Protein AF-A0A413N6I6-F1 (afdb_monomer)

Solvent-accessible surface area (backbone atoms only — not comparable to full-atom values): 4066 Å² total; per-residue (Å²): 116,69,66,63,55,61,66,70,46,52,73,67,57,48,53,52,50,52,51,52,52,53,50,50,56,55,50,48,63,62,53,59,71,69,60,62,96,62,59,92,61,58,90,48,72,68,73,82,46,83,88,61,53,75,64,57,55,56,52,59,72,67,56,130

Mean predicted aligned error: 16.24 Å

pLDDT: mean 78.86, std 14.43, range [50.12, 97.25]

Secondary structure (DSSP, 8-state):
-HHHHHHHS-HHHHHHHHHHHHHHHHHHHHHGGGS----TTGGGTTTTTTTS-HHHHHHHHH--

Radius of gyration: 27.1 Å; Cα contacts (8 Å, |Δi|>4): 3; chains: 1; bounding box: 50×26×69 Å

Organism: Phocaeicola vulgatus (NCBI:txid821)

Sequence (64 aa):
MYMSVLSSLSVDEKLDLIAKLTNSIRNTYTKEQDIETEDPFACYEGDWGGNMSAEEYADDLRKP

Structure (mmCIF, N/CA/C/O backbone):
data_AF-A0A413N6I6-F1
#
_entry.id   AF-A0A413N6I6-F1
#
loop_
_atom_site.group_PDB
_atom_site.id
_atom_site.type_symbol
_atom_site.label_atom_id
_atom_site.label_alt_id
_atom_site.label_comp_id
_atom_site.label_asym_id
_atom_site.label_entity_id
_atom_site.label_seq_id
_atom_site.pdbx_PDB_ins_code
_atom_site.Cartn_x
_atom_site.Cartn_y
_atom_site.Cartn_z
_atom_site.occupancy
_atom_site.B_iso_or_equiv
_atom_site.auth_seq_id
_atom_site.auth_comp_id
_atom_site.auth_asym_id
_atom_site.auth_atom_id
_atom_site.pdbx_PDB_model_num
ATOM 1 N N . MET A 1 1 ? -15.744 -5.774 3.175 1.00 76.56 1 MET A N 1
ATOM 2 C CA . MET A 1 1 ? -14.891 -6.756 3.882 1.00 76.56 1 MET A CA 1
ATOM 3 C C . MET A 1 1 ? -13.856 -6.083 4.786 1.00 76.56 1 MET A C 1
ATOM 5 O O . MET A 1 1 ? -13.738 -6.470 5.935 1.00 76.56 1 MET A O 1
ATOM 9 N N . TYR A 1 2 ? -13.152 -5.044 4.329 1.00 85.19 2 TYR A N 1
ATOM 10 C CA . TYR A 1 2 ? -12.180 -4.305 5.154 1.00 85.19 2 TYR A CA 1
ATOM 11 C C . TYR A 1 2 ? -12.839 -3.438 6.244 1.00 85.19 2 TYR A C 1
ATOM 13 O O . TYR A 1 2 ? -12.388 -3.437 7.384 1.00 85.19 2 TYR A O 1
ATOM 21 N N . MET A 1 3 ? -13.967 -2.779 5.949 1.00 90.44 3 MET A N 1
ATOM 22 C CA . MET A 1 3 ? -14.667 -1.947 6.945 1.00 90.44 3 MET A CA 1
ATOM 23 C C . MET A 1 3 ? -15.252 -2.747 8.111 1.00 90.44 3 MET A C 1
ATOM 25 O O . MET A 1 3 ? -15.246 -2.271 9.237 1.00 90.44 3 MET A O 1
ATOM 29 N N . SER A 1 4 ? -15.706 -3.979 7.874 1.00 92.56 4 SER A N 1
ATOM 30 C CA . SER A 1 4 ? -16.190 -4.860 8.944 1.00 92.56 4 SER A CA 1
ATOM 31 C C . SER A 1 4 ? -15.076 -5.251 9.920 1.00 92.56 4 SER A C 1
ATOM 33 O O . SER A 1 4 ? -15.316 -5.286 11.120 1.00 92.56 4 SER A O 1
ATOM 35 N N . VAL A 1 5 ? -13.857 -5.472 9.417 1.00 89.38 5 VAL A N 1
ATOM 36 C CA . VAL A 1 5 ? -12.672 -5.794 10.232 1.00 89.38 5 VAL A CA 1
ATOM 37 C C . VAL A 1 5 ? -12.188 -4.570 11.010 1.00 89.38 5 VAL A C 1
ATOM 39 O O . VAL A 1 5 ? -11.887 -4.665 12.194 1.00 89.38 5 VAL A O 1
ATOM 42 N N . LEU A 1 6 ? -12.171 -3.393 10.379 1.00 90.19 6 LEU A N 1
ATOM 43 C CA . LEU A 1 6 ? -11.819 -2.150 11.069 1.00 90.19 6 LEU A CA 1
ATOM 44 C C . LEU A 1 6 ? -12.821 -1.825 12.178 1.00 90.19 6 LEU A C 1
ATOM 46 O O . LEU A 1 6 ? -12.427 -1.387 13.254 1.00 90.19 6 LEU A O 1
ATOM 50 N N . SER A 1 7 ? -14.110 -2.069 11.949 1.00 93.06 7 SER A N 1
ATOM 51 C CA . SER A 1 7 ? -15.145 -1.857 12.960 1.00 93.06 7 SER A CA 1
ATOM 52 C C . SER A 1 7 ? -15.056 -2.832 14.133 1.00 93.06 7 SER A C 1
ATOM 54 O O . SER A 1 7 ? -15.446 -2.443 15.230 1.00 93.06 7 SER A O 1
ATOM 56 N N . SER A 1 8 ? -14.526 -4.046 13.935 1.00 96.00 8 SER A N 1
ATOM 57 C CA . SER A 1 8 ? -14.335 -5.020 15.019 1.00 96.00 8 SER A CA 1
ATOM 58 C C . SER A 1 8 ? -13.13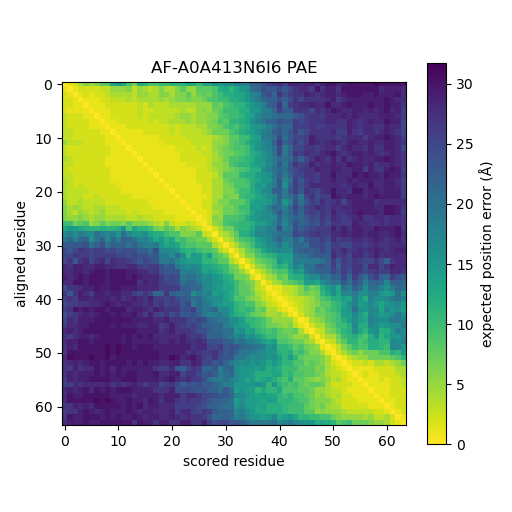1 -4.736 15.921 1.00 96.00 8 SER A C 1
ATOM 60 O O . SER A 1 8 ? -13.040 -5.338 16.984 1.00 96.00 8 SER A O 1
ATOM 62 N N . LEU A 1 9 ? -12.224 -3.837 15.523 1.00 95.50 9 LEU A N 1
ATOM 63 C CA . LEU A 1 9 ? -11.091 -3.434 16.358 1.00 95.50 9 LEU A CA 1
ATOM 64 C C . LEU A 1 9 ? -11.553 -2.541 17.514 1.00 95.50 9 LEU A C 1
ATOM 66 O O . LEU A 1 9 ? -12.374 -1.629 17.333 1.00 95.50 9 LEU A O 1
ATOM 70 N N . SER A 1 10 ? -10.956 -2.758 18.681 1.00 97.06 10 SER A N 1
ATOM 71 C CA . SER A 1 10 ? -11.046 -1.835 19.809 1.00 97.06 10 SER A CA 1
ATOM 72 C C . SER A 1 10 ? -10.418 -0.477 19.468 1.00 97.06 10 SER A C 1
ATOM 74 O O . SER A 1 10 ? -9.716 -0.313 18.466 1.00 97.06 10 SER A O 1
ATOM 76 N N . VAL A 1 11 ? -10.691 0.537 20.292 1.00 95.44 11 VAL A N 1
ATOM 77 C CA . VAL A 1 11 ? -10.139 1.886 20.081 1.00 95.44 11 VAL A CA 1
ATOM 78 C C . VAL A 1 11 ? -8.609 1.864 20.127 1.00 95.44 11 VAL A C 1
ATOM 80 O O . VAL A 1 11 ? -7.977 2.459 19.258 1.00 95.44 11 VAL A O 1
ATOM 83 N N . ASP A 1 12 ? -8.019 1.124 21.065 1.00 97.25 12 ASP A N 1
ATOM 84 C CA . ASP A 1 12 ? -6.564 1.042 21.215 1.00 97.25 12 ASP A CA 1
ATOM 85 C C . ASP A 1 12 ? -5.903 0.354 20.015 1.00 97.25 12 ASP A C 1
ATOM 87 O O . ASP A 1 12 ? -4.905 0.841 19.487 1.00 97.25 12 ASP A O 1
ATOM 91 N N . GLU A 1 13 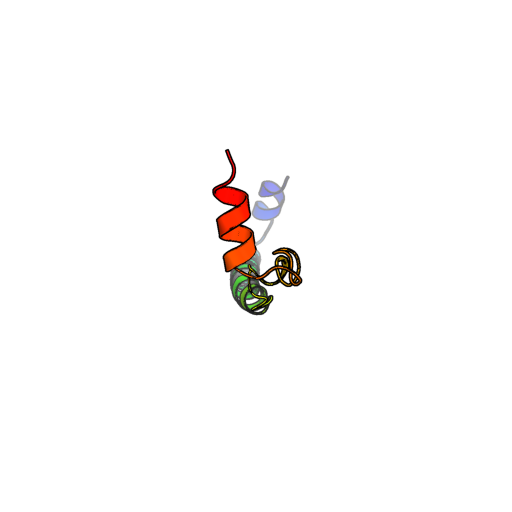? -6.501 -0.725 19.504 1.00 96.81 13 GLU A N 1
ATOM 92 C CA . GLU A 1 13 ? -6.001 -1.413 18.307 1.00 96.81 13 GLU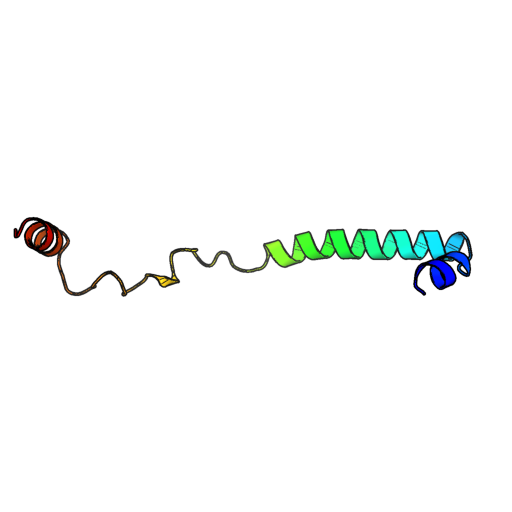 A CA 1
ATOM 93 C C . GLU A 1 13 ? -6.113 -0.544 17.048 1.00 96.81 13 GLU A C 1
ATOM 95 O O . GLU A 1 13 ? -5.253 -0.603 16.167 1.00 96.81 13 GLU A O 1
ATOM 100 N N . LYS A 1 14 ? -7.147 0.303 16.954 1.00 95.75 14 LYS A N 1
ATOM 101 C CA . LYS A 1 14 ? -7.259 1.290 15.869 1.00 95.75 14 LYS A CA 1
ATOM 102 C C . LYS A 1 14 ? -6.141 2.321 15.943 1.00 95.75 14 LYS A C 1
ATOM 104 O O . LYS A 1 14 ? -5.563 2.655 14.910 1.00 95.75 14 LYS A O 1
ATOM 109 N N . LEU A 1 15 ? -5.835 2.819 17.139 1.00 96.50 15 LEU A N 1
ATOM 110 C CA . LEU A 1 15 ? -4.757 3.786 17.343 1.00 96.50 15 LEU A CA 1
ATOM 111 C C . LEU A 1 15 ? -3.387 3.174 17.015 1.00 96.50 15 LEU A C 1
ATOM 113 O O . LEU A 1 15 ? -2.598 3.803 16.308 1.00 96.50 15 LEU A O 1
ATOM 117 N N . ASP A 1 16 ? -3.133 1.935 17.440 1.00 96.75 16 ASP A N 1
ATOM 118 C CA . ASP A 1 16 ? -1.906 1.198 17.109 1.00 96.75 16 ASP A CA 1
ATOM 119 C C . ASP A 1 16 ? -1.764 0.964 15.595 1.00 96.75 16 ASP A C 1
ATOM 121 O O . ASP A 1 16 ? -0.701 1.201 15.013 1.00 96.75 16 ASP A O 1
ATOM 125 N N . LEU A 1 17 ? -2.850 0.584 14.916 1.00 95.69 17 LEU A N 1
ATOM 126 C CA . LEU A 1 17 ? -2.854 0.407 13.464 1.00 95.69 17 LEU A CA 1
ATOM 127 C C . LEU A 1 17 ? -2.557 1.721 12.723 1.00 95.69 17 LEU A C 1
ATOM 129 O O . LEU A 1 17 ? -1.747 1.727 11.793 1.00 95.69 17 LEU A O 1
ATOM 133 N N . ILE A 1 18 ? -3.159 2.840 13.146 1.00 96.38 18 ILE A N 1
ATOM 134 C CA . ILE A 1 18 ? -2.879 4.171 12.582 1.00 96.38 18 ILE A CA 1
ATOM 135 C C . ILE A 1 18 ? -1.401 4.529 12.766 1.00 96.38 18 ILE A C 1
ATOM 137 O O . ILE A 1 18 ? -0.759 4.990 11.817 1.00 96.38 18 ILE A O 1
ATOM 141 N N . ALA A 1 19 ? -0.837 4.284 13.951 1.00 96.56 19 ALA A N 1
ATOM 142 C CA . ALA A 1 19 ? 0.573 4.543 14.227 1.00 96.56 19 ALA A CA 1
ATOM 143 C C . ALA A 1 19 ? 1.492 3.701 13.326 1.00 96.56 19 ALA A C 1
ATOM 145 O O . ALA A 1 19 ? 2.410 4.238 12.702 1.00 96.56 19 ALA A O 1
ATOM 146 N N . LYS A 1 20 ? 1.216 2.399 13.187 1.00 95.75 20 LYS A N 1
ATOM 147 C CA . LYS A 1 20 ? 1.980 1.488 12.319 1.00 95.75 20 LYS A CA 1
ATOM 148 C C . LYS A 1 20 ? 1.934 1.900 10.852 1.00 95.75 20 LYS A C 1
ATOM 150 O O . LYS A 1 20 ? 2.982 1.948 10.214 1.00 95.75 20 LYS A O 1
ATOM 155 N N . LEU A 1 21 ? 0.759 2.246 10.326 1.00 94.75 21 LEU A N 1
ATOM 156 C CA . LEU A 1 21 ? 0.615 2.706 8.941 1.00 94.75 21 LEU A CA 1
ATOM 157 C C . LEU A 1 21 ? 1.344 4.033 8.711 1.00 94.75 21 LEU A C 1
ATOM 159 O O . LEU A 1 21 ? 2.072 4.174 7.732 1.00 94.75 21 LEU A O 1
ATOM 163 N N . THR A 1 22 ? 1.221 4.974 9.648 1.00 94.50 22 THR A N 1
ATOM 164 C CA . THR A 1 22 ? 1.923 6.265 9.587 1.00 94.50 22 THR A CA 1
ATOM 165 C C . THR A 1 22 ? 3.440 6.075 9.576 1.00 94.50 22 THR A C 1
ATOM 167 O O . THR A 1 22 ? 4.141 6.716 8.795 1.00 94.50 22 THR A O 1
ATOM 170 N N . ASN A 1 23 ? 3.956 5.174 10.414 1.00 92.88 23 ASN A N 1
ATOM 171 C CA . ASN A 1 23 ? 5.380 4.846 10.456 1.00 92.88 23 ASN A CA 1
ATOM 172 C C . ASN A 1 23 ? 5.833 4.101 9.200 1.00 92.88 23 ASN A C 1
ATOM 174 O O . ASN A 1 23 ? 6.918 4.375 8.699 1.00 92.88 23 ASN A O 1
ATOM 178 N N . SER A 1 24 ? 5.004 3.204 8.662 1.00 89.88 24 SER A N 1
ATOM 179 C CA . SER A 1 24 ? 5.279 2.507 7.405 1.00 89.88 24 SER A CA 1
ATOM 180 C C . SER A 1 24 ? 5.446 3.501 6.258 1.00 89.88 24 SER A C 1
ATOM 182 O O . SER A 1 24 ? 6.461 3.457 5.575 1.00 89.88 24 SER A O 1
ATOM 184 N N . ILE A 1 25 ? 4.498 4.431 6.099 1.00 89.75 25 ILE A N 1
ATOM 185 C CA . ILE A 1 25 ? 4.528 5.471 5.061 1.00 89.75 25 ILE A CA 1
ATOM 186 C C . ILE A 1 25 ? 5.736 6.397 5.251 1.00 89.75 25 ILE A C 1
ATOM 188 O O . ILE A 1 25 ? 6.434 6.733 4.303 1.00 89.75 25 ILE A O 1
ATOM 192 N N . ARG A 1 26 ? 6.029 6.804 6.489 1.00 87.38 26 ARG A N 1
ATOM 193 C CA . ARG A 1 26 ? 7.199 7.645 6.774 1.00 87.38 26 ARG A CA 1
ATOM 194 C C . ARG A 1 26 ? 8.513 6.940 6.430 1.00 87.38 26 ARG A C 1
ATOM 196 O O . ARG A 1 26 ? 9.402 7.565 5.864 1.00 87.38 26 ARG A O 1
ATOM 203 N N . ASN A 1 27 ? 8.619 5.652 6.755 1.00 81.75 27 ASN A N 1
ATOM 204 C CA . ASN A 1 27 ? 9.835 4.871 6.5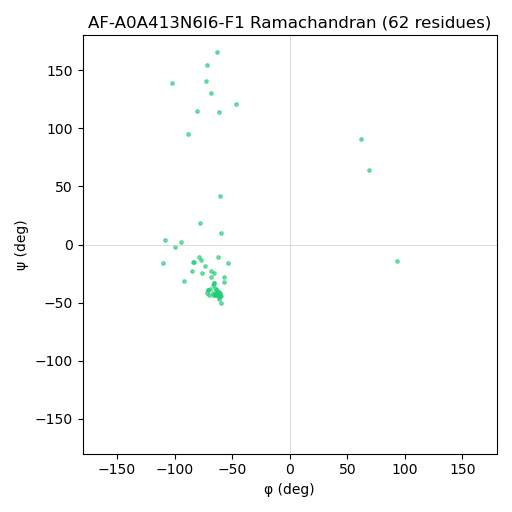55 1.00 81.75 27 ASN A CA 1
ATOM 205 C C . ASN A 1 27 ? 10.059 4.459 5.091 1.00 81.75 27 ASN A C 1
ATOM 207 O O . ASN A 1 27 ? 11.207 4.228 4.709 1.00 81.75 27 ASN A O 1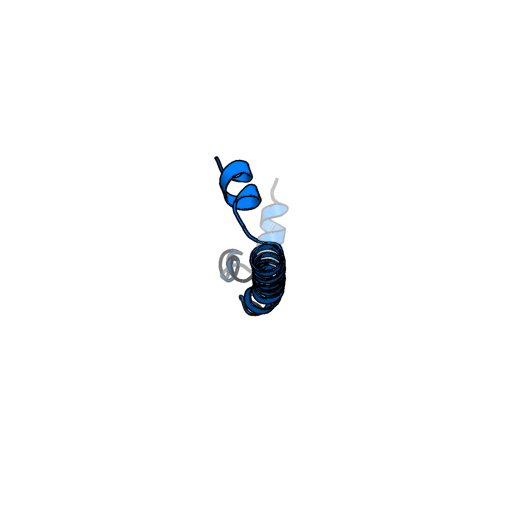
ATOM 211 N N . THR A 1 28 ? 9.010 4.369 4.265 1.00 70.12 28 THR A N 1
ATOM 212 C CA . THR A 1 28 ? 9.163 4.160 2.814 1.00 70.12 28 THR A CA 1
ATOM 213 C C . THR A 1 28 ? 9.818 5.373 2.160 1.00 70.12 28 THR A C 1
ATOM 215 O O . THR A 1 28 ? 10.802 5.201 1.451 1.00 70.12 28 THR A O 1
ATOM 218 N N . TYR A 1 29 ? 9.412 6.600 2.510 1.00 56.75 29 TYR A N 1
ATOM 219 C CA . TYR A 1 29 ? 10.044 7.816 1.970 1.00 56.75 29 TYR A CA 1
ATOM 220 C C . TYR A 1 29 ? 11.506 8.008 2.390 1.00 56.75 29 TYR A C 1
ATOM 222 O O . TYR A 1 29 ? 12.252 8.687 1.694 1.00 56.75 29 TYR A O 1
ATOM 230 N N . THR A 1 30 ? 11.934 7.428 3.513 1.00 55.62 30 THR A N 1
ATOM 231 C CA . THR A 1 30 ? 13.345 7.464 3.932 1.00 55.62 30 THR A CA 1
ATOM 232 C C . THR A 1 30 ? 14.196 6.362 3.304 1.00 55.62 30 THR A C 1
ATOM 234 O O . THR A 1 30 ? 15.407 6.516 3.251 1.00 55.62 30 THR A O 1
ATOM 237 N N . LYS A 1 31 ? 13.593 5.254 2.850 1.00 55.56 31 LYS A N 1
ATOM 238 C CA . LYS A 1 31 ? 14.312 4.156 2.179 1.00 55.56 31 LYS A CA 1
ATOM 239 C C . LYS A 1 31 ? 14.352 4.324 0.662 1.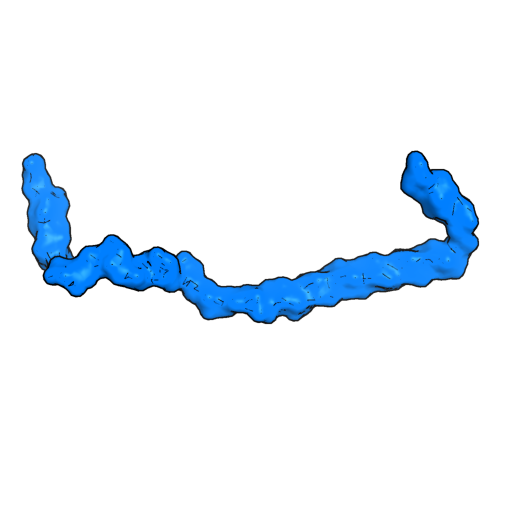00 55.56 31 LYS A C 1
ATOM 241 O O . LYS A 1 31 ? 15.331 3.935 0.051 1.00 55.56 31 LYS A O 1
ATOM 246 N N . GLU A 1 32 ? 13.331 4.938 0.065 1.00 53.25 32 GLU A N 1
ATOM 247 C CA . GLU A 1 32 ? 13.305 5.256 -1.371 1.00 53.25 32 GLU A CA 1
ATOM 248 C C . GLU A 1 32 ? 14.235 6.422 -1.747 1.00 53.25 32 GLU A C 1
ATOM 250 O O . GLU A 1 32 ? 14.614 6.538 -2.902 1.00 53.25 32 GLU A O 1
ATOM 255 N N . GLN A 1 33 ? 14.659 7.252 -0.786 1.00 53.19 33 GLN A N 1
ATOM 256 C CA . GLN A 1 33 ? 15.721 8.247 -1.011 1.00 53.19 33 GLN A CA 1
ATOM 257 C C . GLN A 1 33 ? 17.137 7.651 -0.986 1.00 53.19 33 GLN A C 1
ATOM 259 O O . GLN A 1 33 ? 18.083 8.346 -1.341 1.00 53.19 33 GLN A O 1
ATOM 264 N N . ASP A 1 34 ? 17.284 6.391 -0.566 1.00 50.12 34 ASP A N 1
ATOM 265 C CA . ASP A 1 34 ? 18.551 5.644 -0.615 1.00 50.12 34 ASP A CA 1
ATOM 266 C C . ASP A 1 34 ? 18.661 4.792 -1.896 1.00 50.12 34 ASP A C 1
ATOM 268 O O . ASP A 1 34 ? 19.623 4.055 -2.092 1.00 50.12 34 ASP A O 1
ATOM 272 N N . ILE A 1 35 ? 17.661 4.877 -2.782 1.00 56.31 35 ILE A N 1
ATOM 273 C CA . ILE A 1 35 ? 17.700 4.253 -4.101 1.00 56.31 35 ILE A CA 1
ATOM 274 C C . ILE A 1 35 ? 18.347 5.265 -5.041 1.00 56.31 35 ILE A C 1
ATOM 276 O O . ILE A 1 35 ? 17.702 6.173 -5.556 1.00 56.31 35 ILE A O 1
ATOM 280 N N . GLU A 1 36 ? 19.653 5.082 -5.197 1.00 59.56 36 GLU A N 1
ATOM 281 C CA . GLU A 1 36 ? 20.374 5.343 -6.436 1.00 59.56 36 GLU A CA 1
ATOM 282 C C . GLU A 1 36 ? 20.338 6.807 -6.899 1.00 59.56 36 GLU A C 1
ATOM 284 O O . GLU A 1 36 ? 19.559 7.235 -7.746 1.00 59.56 36 GLU A O 1
ATOM 289 N N . THR A 1 37 ? 21.350 7.552 -6.450 1.00 56.09 37 THR A N 1
ATOM 290 C CA . THR A 1 37 ? 22.007 8.600 -7.249 1.00 56.09 37 THR A CA 1
ATOM 291 C C . THR A 1 37 ? 22.643 8.013 -8.520 1.00 56.09 37 THR A C 1
ATOM 293 O O . THR A 1 37 ? 23.792 8.318 -8.840 1.00 56.09 37 THR A O 1
ATOM 296 N N . GLU A 1 38 ? 21.961 7.102 -9.204 1.00 64.44 38 GLU A N 1
ATOM 297 C CA . GLU A 1 38 ? 22.364 6.661 -10.522 1.00 64.44 38 GLU A CA 1
ATOM 298 C C . GLU A 1 38 ? 21.853 7.733 -11.474 1.00 64.44 38 GLU A C 1
ATOM 300 O O . GLU A 1 38 ? 20.660 8.043 -11.525 1.00 64.44 38 GLU A O 1
ATOM 305 N N . ASP A 1 39 ? 22.810 8.415 -12.100 1.00 70.38 39 ASP A N 1
ATOM 306 C CA . ASP A 1 39 ? 22.557 9.503 -13.029 1.00 70.38 39 ASP A CA 1
ATOM 307 C C . ASP A 1 39 ? 21.456 9.063 -14.014 1.00 70.38 39 ASP A C 1
ATOM 309 O O . ASP A 1 39 ? 21.643 8.066 -14.715 1.00 70.38 39 ASP A O 1
ATOM 313 N N . PRO A 1 40 ? 20.312 9.773 -14.102 1.00 72.44 40 PRO A N 1
ATOM 314 C CA . PRO A 1 40 ? 19.250 9.462 -15.059 1.00 72.44 40 PRO A CA 1
ATOM 315 C C . PRO A 1 40 ? 19.734 9.379 -16.516 1.00 72.44 40 PRO A C 1
ATOM 317 O O . PRO A 1 40 ? 19.017 8.862 -17.375 1.00 72.44 40 PRO A O 1
ATOM 320 N N . PHE A 1 41 ? 20.932 9.900 -16.803 1.00 66.94 41 PHE A N 1
ATOM 321 C CA . PHE A 1 41 ? 21.587 9.846 -18.100 1.00 66.94 41 PHE A CA 1
ATOM 322 C C . PHE A 1 41 ? 22.661 8.750 -18.239 1.00 66.94 41 PHE A C 1
ATOM 324 O O . PHE A 1 41 ? 23.174 8.573 -19.345 1.00 66.94 41 PHE A O 1
ATOM 331 N N . ALA A 1 42 ? 22.961 7.971 -17.192 1.00 70.81 42 ALA A N 1
ATOM 332 C CA . ALA A 1 42 ? 23.927 6.864 -17.234 1.00 70.81 42 ALA A CA 1
ATOM 333 C C . ALA A 1 42 ? 23.572 5.817 -18.304 1.00 70.81 42 ALA A C 1
ATOM 33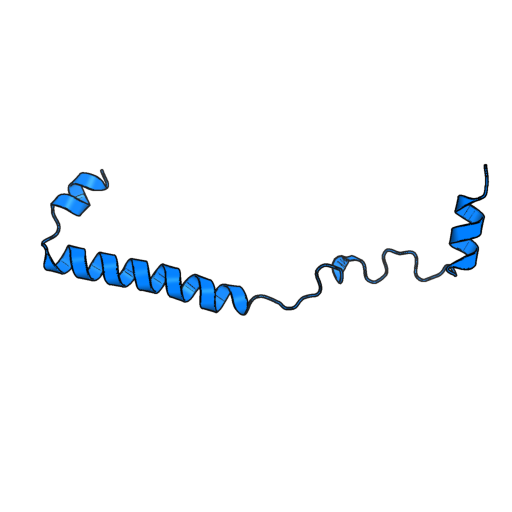5 O O . ALA A 1 42 ? 24.449 5.258 -18.956 1.00 70.81 42 ALA A O 1
ATOM 336 N N . CYS A 1 43 ? 22.276 5.617 -18.566 1.00 68.88 43 CYS A N 1
ATOM 337 C CA . CYS A 1 43 ? 21.771 4.734 -19.622 1.00 68.88 43 CYS A CA 1
ATOM 338 C C . CYS A 1 43 ? 22.181 5.150 -21.045 1.00 68.88 43 CYS A C 1
ATOM 340 O O . CYS A 1 43 ? 21.957 4.383 -21.978 1.00 68.88 43 CYS A O 1
ATOM 342 N N . TYR A 1 44 ? 22.742 6.348 -21.223 1.00 66.19 44 TYR A N 1
ATOM 343 C CA . TYR A 1 44 ? 23.212 6.839 -22.514 1.00 66.19 44 TYR A CA 1
ATOM 344 C C . TYR A 1 44 ? 24.745 6.894 -22.622 1.00 66.19 44 TYR A C 1
ATOM 346 O O . TYR A 1 44 ? 25.261 7.350 -23.647 1.00 66.19 44 TYR A O 1
ATOM 354 N N . GLU A 1 45 ? 25.497 6.442 -21.609 1.00 64.94 45 GLU A N 1
ATOM 355 C CA . GLU A 1 45 ? 26.952 6.313 -21.736 1.00 64.94 45 GLU A CA 1
ATOM 356 C C . GLU A 1 45 ? 27.293 5.317 -22.860 1.00 64.94 45 GLU A C 1
ATOM 358 O O . GLU A 1 45 ? 27.003 4.126 -22.785 1.00 64.94 45 GLU A O 1
ATOM 363 N N . GLY A 1 46 ? 27.907 5.820 -23.936 1.00 64.69 46 GLY A N 1
ATOM 364 C CA . GLY A 1 46 ? 28.348 5.020 -25.086 1.00 64.69 46 GLY A CA 1
ATOM 365 C C . GLY A 1 46 ? 27.355 4.903 -26.251 1.00 64.69 46 GLY A C 1
ATOM 366 O O . GLY A 1 46 ? 27.788 4.558 -27.350 1.00 64.69 46 GLY A O 1
ATOM 367 N N . ASP A 1 47 ? 26.077 5.254 -26.070 1.00 65.44 47 ASP A N 1
ATOM 368 C CA . ASP A 1 47 ? 25.049 5.158 -27.130 1.00 65.44 47 ASP A CA 1
ATOM 369 C C . ASP A 1 47 ? 25.039 6.379 -28.076 1.00 65.44 47 ASP A C 1
ATOM 371 O O . ASP A 1 47 ? 24.542 6.328 -29.198 1.00 65.44 47 ASP A O 1
ATOM 375 N N . TRP A 1 48 ? 25.697 7.475 -27.680 1.00 67.88 48 TRP A N 1
ATOM 376 C CA . TRP A 1 48 ? 25.872 8.693 -28.491 1.00 67.88 48 TRP A CA 1
ATOM 377 C C . TRP A 1 48 ? 26.963 8.590 -29.576 1.00 67.88 48 TRP A C 1
ATOM 379 O O . TRP A 1 48 ? 27.453 9.608 -30.058 1.00 67.88 48 TRP A O 1
ATOM 389 N N . GLY A 1 49 ? 27.370 7.371 -29.945 1.00 64.75 49 GLY A N 1
ATOM 390 C CA . GLY A 1 49 ? 28.351 7.118 -31.003 1.00 64.75 49 GLY A CA 1
ATOM 391 C C . GLY A 1 49 ? 29.768 7.565 -30.658 1.00 64.75 49 GLY A C 1
ATOM 392 O O . GLY A 1 49 ? 30.357 8.404 -31.337 1.00 64.75 49 GLY A O 1
ATOM 393 N N . GLY A 1 50 ? 30.348 6.922 -29.640 1.00 65.56 50 GLY A N 1
ATOM 394 C CA . GLY A 1 50 ? 31.687 7.188 -29.090 1.00 65.56 50 GLY A CA 1
ATOM 395 C C . GLY A 1 50 ? 32.892 7.052 -30.038 1.00 65.56 50 GLY A C 1
ATOM 396 O O . GLY A 1 50 ? 34.028 7.105 -29.574 1.00 65.56 50 GLY A O 1
ATOM 397 N N . ASN A 1 51 ? 32.671 6.908 -31.346 1.00 70.44 51 ASN A N 1
ATOM 398 C CA . ASN A 1 51 ? 33.716 6.834 -32.369 1.00 70.44 51 ASN A CA 1
ATOM 399 C C . ASN A 1 51 ? 33.747 8.081 -33.270 1.00 70.44 51 ASN A C 1
ATOM 401 O O . ASN A 1 51 ? 34.721 8.270 -33.994 1.00 70.44 51 ASN A O 1
ATOM 405 N N . MET A 1 52 ? 32.686 8.895 -33.255 1.00 67.94 52 MET A N 1
ATOM 406 C CA . MET A 1 52 ? 32.538 10.074 -34.105 1.00 67.94 52 MET A CA 1
ATOM 407 C C . MET A 1 52 ? 32.838 11.337 -33.306 1.00 67.94 52 MET A C 1
ATOM 409 O O . MET A 1 52 ? 32.430 11.492 -32.154 1.00 67.94 52 MET A O 1
ATOM 413 N N . SER A 1 53 ? 33.551 12.270 -33.929 1.00 75.25 53 SER A N 1
ATOM 414 C CA . SER A 1 53 ? 33.715 13.599 -33.343 1.00 75.25 53 SER A CA 1
ATOM 415 C C . SER A 1 53 ? 32.400 14.385 -33.418 1.00 75.25 53 SER A C 1
ATOM 417 O O . SER A 1 53 ? 31.583 14.177 -34.316 1.00 75.25 53 SER A O 1
ATOM 419 N N . ALA A 1 54 ? 32.206 15.345 -32.510 1.00 75.56 54 ALA A N 1
ATOM 420 C CA . ALA A 1 54 ? 31.051 16.247 -32.559 1.00 75.56 54 ALA A CA 1
ATOM 421 C C . ALA A 1 54 ? 30.953 17.023 -33.894 1.00 75.56 54 ALA A C 1
ATOM 423 O O . ALA A 1 54 ? 29.861 17.388 -34.324 1.00 75.56 54 ALA A O 1
ATOM 424 N N . GLU A 1 55 ? 32.092 17.266 -34.550 1.00 78.56 55 GLU A N 1
ATOM 425 C CA . GLU A 1 55 ? 32.180 17.944 -35.846 1.00 78.56 55 GLU A CA 1
ATOM 426 C C . GLU A 1 55 ? 31.625 17.077 -36.983 1.00 78.56 55 GLU A C 1
ATOM 428 O O . GLU A 1 55 ? 30.814 17.548 -37.777 1.00 78.56 55 GLU A O 1
ATOM 433 N N . GLU A 1 56 ? 31.970 15.790 -36.988 1.00 81.25 56 GLU A N 1
ATOM 434 C CA . GLU A 1 56 ? 31.487 14.813 -37.967 1.00 81.25 56 GLU A CA 1
ATOM 435 C C 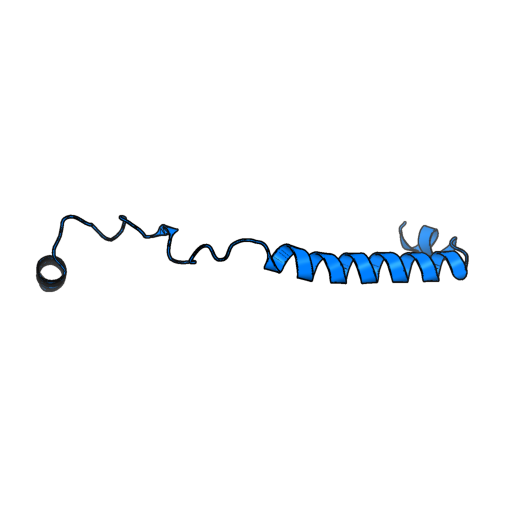. GLU A 1 56 ? 29.964 14.607 -37.864 1.00 81.25 56 GLU A C 1
ATOM 437 O O . GLU A 1 56 ? 29.267 14.591 -38.879 1.00 81.25 56 GLU A O 1
ATOM 442 N N . TYR A 1 57 ? 29.422 14.592 -36.640 1.00 80.06 57 TYR A N 1
ATOM 443 C CA . TYR A 1 57 ? 27.974 14.585 -36.400 1.00 80.06 57 TYR A CA 1
ATOM 444 C C . TYR A 1 57 ? 27.265 15.828 -36.946 1.00 80.06 57 TYR A C 1
ATOM 446 O O . TYR A 1 57 ? 26.189 15.736 -37.542 1.00 80.06 57 TYR A O 1
ATOM 454 N N . ALA A 1 58 ? 27.846 17.009 -36.726 1.00 82.81 58 ALA A N 1
ATOM 455 C CA . ALA A 1 58 ? 27.260 18.257 -37.194 1.00 82.81 58 ALA A CA 1
ATOM 456 C C . ALA A 1 58 ? 27.258 18.340 -38.727 1.00 82.81 58 ALA A C 1
ATOM 458 O O . ALA A 1 58 ? 26.318 18.881 -39.309 1.00 82.81 58 ALA A O 1
ATOM 459 N N . ASP A 1 59 ? 28.287 17.796 -39.376 1.00 85.31 59 ASP A N 1
ATOM 460 C CA . ASP A 1 59 ? 28.373 17.729 -40.831 1.00 85.31 59 ASP A CA 1
ATOM 461 C C . ASP A 1 59 ? 27.388 16.729 -41.437 1.00 85.31 59 ASP A C 1
ATOM 463 O O . ASP A 1 59 ? 26.763 17.055 -42.446 1.00 85.31 59 ASP A O 1
ATOM 4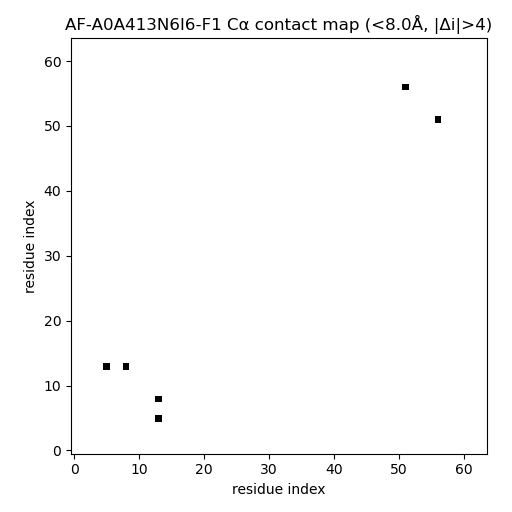67 N N . ASP A 1 60 ? 27.172 15.566 -40.818 1.00 85.12 60 ASP A N 1
ATOM 468 C CA . ASP A 1 60 ? 26.146 14.614 -41.261 1.00 85.12 60 ASP A CA 1
ATOM 469 C C . ASP A 1 60 ? 24.734 15.207 -41.196 1.00 85.12 60 ASP A C 1
ATOM 471 O O . ASP A 1 60 ? 23.964 15.059 -42.143 1.00 85.12 60 ASP A O 1
ATOM 475 N N . LEU A 1 61 ? 24.411 15.959 -40.140 1.00 81.44 61 LEU A N 1
ATOM 476 C CA . LEU A 1 61 ? 23.118 16.646 -40.015 1.00 81.44 61 LEU A CA 1
ATOM 477 C C . LEU A 1 61 ? 22.927 17.796 -41.016 1.00 81.44 61 LEU A C 1
ATOM 479 O O . LEU A 1 61 ? 21.795 18.197 -41.280 1.00 81.44 61 LEU A O 1
ATOM 483 N N . ARG A 1 62 ? 24.016 18.361 -41.550 1.00 87.94 62 ARG A N 1
ATOM 484 C CA . ARG A 1 62 ? 23.968 19.414 -42.580 1.00 87.94 62 ARG A CA 1
ATOM 485 C C . ARG A 1 62 ? 23.795 18.855 -43.987 1.00 87.94 62 ARG A C 1
ATOM 487 O O . ARG A 1 62 ? 23.504 19.637 -44.896 1.00 87.94 62 ARG A O 1
ATOM 494 N N . LYS A 1 63 ? 24.006 17.551 -44.195 1.00 84.75 63 LYS A N 1
ATOM 495 C CA . LYS A 1 63 ? 23.798 16.927 -45.504 1.00 84.75 63 LYS A CA 1
ATOM 496 C C . LYS A 1 63 ? 22.286 16.927 -45.821 1.00 84.75 63 LYS A C 1
ATOM 498 O O . LYS A 1 63 ? 21.503 16.562 -44.947 1.00 84.75 63 LYS A O 1
ATOM 503 N N . PRO A 1 64 ? 21.877 17.394 -47.016 1.00 70.69 64 PRO A N 1
ATOM 504 C CA . PRO A 1 64 ? 20.472 17.477 -47.424 1.00 70.69 64 PRO A CA 1
ATOM 505 C C . PRO A 1 64 ? 19.835 16.114 -47.712 1.00 70.69 64 PRO A C 1
ATOM 507 O O . PRO A 1 64 ? 20.573 15.177 -48.097 1.00 70.69 64 PRO A O 1
#

Foldseek 3Di:
DVVVVLVPDDPVVNVVVVVVVVVVVVVVVVVVVVPDPPPPCVVCVCVVPVVDDPVRVVVVVVDD